Protein AF-M1PNH7-F1 (afdb_monomer_lite)

Radius of gyration: 17.38 Å; chains: 1; bounding box: 46×41×40 Å

Secondary structure (DSSP, 8-state):
-HHHHHHHHHHTT---------HHHHHHS-THHHHHHHHHHHHHHHHHHHT--TT-HHHHHHHHIIIIIT---SSPPPPGGG---TTSGGG--HHHHHHHS-HHHH-TT---

Structure (mmCIF, N/CA/C/O backbone):
data_AF-M1PNH7-F1
#
_entry.id   AF-M1PNH7-F1
#
loop_
_atom_site.group_PDB
_atom_site.id
_atom_site.type_symbol
_atom_site.label_atom_id
_atom_site.label_alt_id
_atom_site.label_comp_id
_atom_site.label_asym_id
_atom_site.label_entity_id
_atom_site.label_seq_id
_atom_site.pdbx_PDB_ins_code
_atom_site.Cartn_x
_atom_site.Cartn_y
_atom_site.Cartn_z
_atom_site.occupancy
_atom_site.B_iso_or_equiv
_atom_site.auth_seq_id
_atom_site.auth_comp_id
_atom_site.auth_asym_id
_atom_site.auth_atom_id
_atom_site.pdbx_PDB_model_num
ATOM 1 N N . ALA A 1 1 ? -11.086 11.3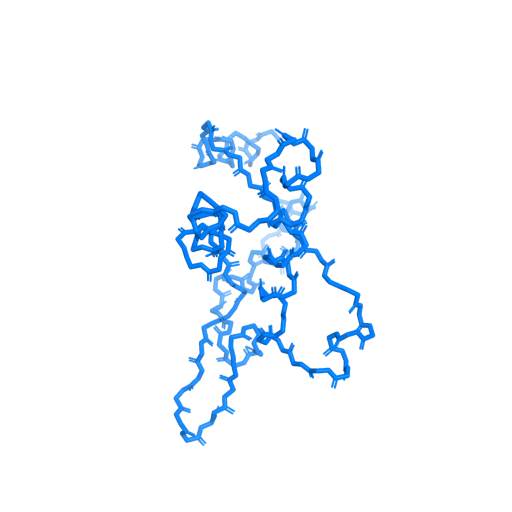82 20.149 1.00 68.31 1 ALA A N 1
ATOM 2 C CA . ALA A 1 1 ? -9.801 11.629 20.848 1.00 68.31 1 ALA A CA 1
ATOM 3 C C . ALA A 1 1 ? -9.022 10.340 21.147 1.00 68.31 1 ALA A C 1
ATOM 5 O O . ALA A 1 1 ? -7.866 10.270 20.753 1.00 68.31 1 ALA A O 1
ATOM 6 N N . LYS A 1 2 ? -9.632 9.312 21.769 1.00 85.38 2 LYS A N 1
ATOM 7 C CA . LYS A 1 2 ? -8.957 8.040 22.121 1.00 85.38 2 LYS A CA 1
ATOM 8 C C . LYS A 1 2 ? -8.339 7.301 20.917 1.00 85.38 2 LYS A C 1
ATOM 10 O O . LYS A 1 2 ? -7.139 7.054 20.931 1.00 85.38 2 LYS A O 1
ATOM 15 N N . MET A 1 3 ? -9.105 7.074 19.842 1.00 91.00 3 MET A N 1
ATOM 16 C CA . MET A 1 3 ? -8.595 6.428 18.614 1.00 91.00 3 MET A CA 1
ATOM 17 C C . MET A 1 3 ? -7.427 7.192 17.976 1.00 91.00 3 MET A C 1
ATOM 19 O O . MET A 1 3 ? -6.423 6.609 17.591 1.00 91.00 3 MET A O 1
ATOM 23 N N . ALA A 1 4 ? -7.514 8.523 17.923 1.00 95.12 4 ALA A N 1
ATOM 24 C CA . ALA A 1 4 ? -6.436 9.342 17.375 1.00 95.12 4 ALA A CA 1
ATOM 25 C C . ALA A 1 4 ? -5.138 9.220 18.192 1.00 95.12 4 ALA A C 1
ATOM 27 O O . ALA A 1 4 ? -4.060 9.248 17.611 1.00 95.12 4 ALA A O 1
ATOM 28 N N . ALA A 1 5 ? -5.219 9.085 19.520 1.00 96.56 5 ALA A N 1
ATOM 29 C CA . ALA A 1 5 ? -4.039 8.868 20.357 1.00 96.56 5 ALA A CA 1
ATOM 30 C C . ALA A 1 5 ? -3.395 7.499 20.084 1.00 96.56 5 ALA A C 1
ATOM 32 O O . ALA A 1 5 ? -2.177 7.425 19.947 1.00 96.56 5 ALA A O 1
ATOM 33 N N . GLN A 1 6 ? -4.207 6.448 19.927 1.00 95.88 6 GLN A N 1
ATOM 34 C CA . GLN A 1 6 ? -3.735 5.106 19.567 1.00 95.88 6 GLN A CA 1
ATOM 35 C C . GLN A 1 6 ? -3.044 5.102 18.198 1.00 95.88 6 GLN A C 1
ATOM 37 O O . GLN A 1 6 ? -1.915 4.632 18.084 1.00 95.88 6 GLN A O 1
ATOM 42 N N . LEU A 1 7 ? -3.673 5.703 17.181 1.00 96.19 7 LEU A N 1
ATOM 43 C CA . LEU A 1 7 ? -3.104 5.786 15.833 1.00 96.19 7 LEU A CA 1
ATOM 44 C C . LEU A 1 7 ? -1.801 6.594 15.809 1.00 96.19 7 LEU A C 1
ATOM 46 O O . LEU A 1 7 ? -0.828 6.163 15.201 1.00 96.19 7 LEU A O 1
ATOM 50 N N . LYS A 1 8 ? -1.738 7.736 16.506 1.00 97.62 8 LYS A N 1
ATOM 51 C CA . LYS A 1 8 ? -0.498 8.527 16.600 1.00 97.62 8 LYS A CA 1
ATOM 52 C C . LYS A 1 8 ? 0.618 7.766 17.310 1.00 97.62 8 LYS A C 1
ATOM 54 O O . LYS A 1 8 ? 1.764 7.871 16.894 1.00 97.62 8 LYS A O 1
ATOM 59 N N . ALA A 1 9 ? 0.298 7.008 18.360 1.00 97.81 9 ALA A N 1
ATOM 60 C CA . ALA A 1 9 ? 1.279 6.175 19.045 1.00 97.81 9 ALA A CA 1
ATOM 61 C C . ALA A 1 9 ? 1.811 5.060 18.127 1.00 97.81 9 ALA A C 1
ATOM 63 O O . ALA A 1 9 ? 3.017 4.841 18.090 1.00 97.81 9 ALA A O 1
ATOM 64 N N . ALA A 1 10 ? 0.933 4.415 17.349 1.00 96.88 10 ALA A N 1
ATOM 65 C CA . ALA A 1 10 ? 1.308 3.361 16.406 1.00 96.88 10 ALA A CA 1
ATOM 66 C C . ALA A 1 10 ? 2.132 3.880 15.213 1.00 96.88 10 ALA A C 1
ATOM 68 O O . ALA A 1 10 ? 3.126 3.265 14.839 1.00 96.88 10 ALA A O 1
ATOM 69 N N . VAL A 1 11 ? 1.755 5.024 14.630 1.00 97.12 11 VAL A N 1
ATOM 70 C CA . VAL A 1 11 ? 2.511 5.661 13.534 1.00 97.12 11 VAL A CA 1
ATOM 71 C C . VAL A 1 11 ? 3.834 6.248 14.045 1.00 97.12 11 VAL A C 1
ATOM 73 O O . VAL A 1 11 ? 4.844 6.257 13.336 1.00 97.12 11 VAL A O 1
ATOM 76 N N . GLY A 1 12 ? 3.859 6.732 15.285 1.00 97.31 12 GLY A N 1
ATOM 77 C CA . GLY A 1 12 ? 5.042 7.326 15.892 1.00 97.31 12 GLY A CA 1
ATOM 78 C C . GLY A 1 12 ? 5.534 8.546 15.110 1.0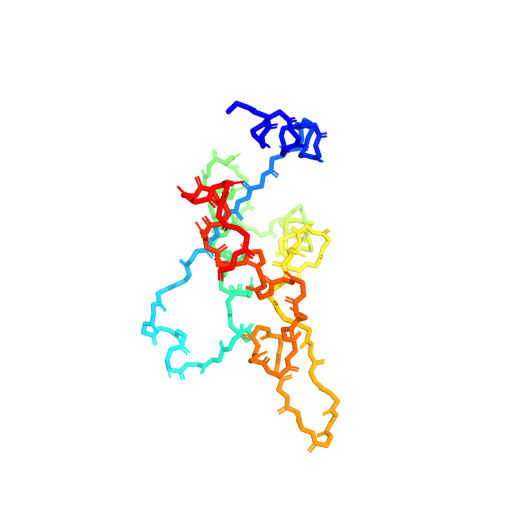0 97.31 12 GLY A C 1
ATOM 79 O O . GLY A 1 12 ? 4.758 9.427 14.747 1.00 97.31 12 GLY A O 1
ATOM 80 N N . LYS A 1 13 ? 6.846 8.602 14.857 1.00 97.69 13 LYS A N 1
ATOM 81 C CA . LYS A 1 13 ? 7.499 9.687 14.096 1.00 97.69 13 LYS A CA 1
ATOM 82 C C . LYS A 1 13 ? 7.631 9.386 12.598 1.00 97.69 13 LYS A C 1
ATOM 84 O O . LYS A 1 13 ? 8.317 10.121 11.894 1.00 97.69 13 LYS A O 1
ATOM 89 N N . SER A 1 14 ? 7.042 8.287 12.127 1.00 96.56 14 SER A N 1
ATOM 90 C CA . SER A 1 14 ? 7.120 7.902 10.717 1.00 96.56 14 SER A CA 1
ATOM 91 C C . SER A 1 14 ? 6.211 8.772 9.843 1.00 96.56 14 SER A C 1
ATOM 93 O O . SER A 1 14 ? 5.250 9.379 10.320 1.00 96.56 14 SER A O 1
ATOM 95 N N . MET A 1 15 ? 6.529 8.836 8.550 1.00 96.62 15 MET A N 1
ATOM 96 C CA . MET A 1 15 ? 5.725 9.504 7.530 1.00 96.62 15 MET A CA 1
ATOM 97 C C . MET A 1 15 ? 5.272 8.470 6.503 1.00 96.62 15 MET A C 1
ATOM 99 O O . MET A 1 15 ? 6.074 7.655 6.056 1.00 96.62 15 MET A O 1
ATOM 103 N N . TRP A 1 16 ? 4.002 8.543 6.106 1.00 97.62 16 TRP A N 1
ATOM 104 C CA . TRP A 1 16 ? 3.401 7.645 5.123 1.00 97.62 16 TRP A CA 1
ATOM 105 C C . TRP A 1 16 ? 2.681 8.435 4.036 1.00 97.62 16 TRP A C 1
ATOM 107 O O . TRP A 1 16 ? 2.083 9.478 4.303 1.00 97.62 16 TRP A O 1
ATOM 117 N N . GLN A 1 17 ? 2.716 7.913 2.812 1.00 97.69 17 GLN A N 1
ATOM 118 C CA . GLN A 1 17 ? 2.009 8.469 1.663 1.00 97.69 17 GLN A CA 1
ATOM 119 C C . GLN A 1 17 ? 0.863 7.533 1.267 1.00 97.69 17 GLN A C 1
ATOM 121 O O . GLN A 1 17 ? 1.090 6.365 0.960 1.00 97.69 17 GLN A O 1
ATOM 126 N N . ALA A 1 18 ? -0.366 8.051 1.245 1.00 97.00 18 ALA A N 1
ATOM 127 C CA . ALA A 1 18 ? -1.524 7.344 0.701 1.00 97.00 18 ALA A CA 1
ATOM 128 C C . ALA A 1 18 ? -1.719 7.752 -0.767 1.00 97.00 18 ALA A C 1
ATOM 130 O O . ALA A 1 18 ? -2.164 8.864 -1.054 1.00 97.00 18 ALA A O 1
ATOM 131 N N . ILE A 1 19 ? -1.351 6.870 -1.698 1.00 97.56 19 ILE A N 1
ATOM 132 C CA . ILE A 1 19 ? -1.307 7.177 -3.134 1.00 97.56 19 ILE A CA 1
ATOM 133 C C . ILE A 1 19 ? -2.434 6.449 -3.860 1.00 97.56 19 ILE A C 1
ATOM 135 O O . ILE A 1 19 ? -2.550 5.228 -3.784 1.00 97.56 19 ILE A O 1
ATOM 139 N N . HIS A 1 20 ? -3.227 7.210 -4.612 1.00 98.00 20 HIS A N 1
ATOM 140 C CA . HIS A 1 20 ? -4.311 6.699 -5.443 1.00 98.00 20 HIS A CA 1
ATOM 141 C C . HIS A 1 20 ? -3.972 6.930 -6.914 1.00 98.00 20 HIS A C 1
ATOM 143 O O . HIS A 1 20 ? -3.783 8.068 -7.345 1.00 98.00 20 HIS A O 1
ATOM 149 N N . ILE A 1 21 ? -3.883 5.845 -7.683 1.00 98.31 21 ILE A N 1
ATOM 150 C CA . ILE A 1 21 ? -3.702 5.920 -9.136 1.00 98.31 21 ILE A CA 1
ATOM 151 C C . ILE A 1 21 ? -5.043 6.230 -9.821 1.00 98.31 21 ILE A C 1
ATOM 153 O O . ILE A 1 21 ? -6.097 5.992 -9.225 1.00 98.31 21 ILE A O 1
ATOM 157 N N . PRO A 1 22 ? -5.051 6.728 -11.070 1.00 98.62 22 PRO A N 1
ATOM 158 C CA . PRO A 1 22 ? -6.300 6.996 -11.772 1.00 98.62 22 PRO A CA 1
ATOM 159 C C . PRO A 1 22 ? -7.164 5.736 -11.910 1.00 98.62 22 PRO A C 1
ATOM 161 O O . PRO A 1 22 ? -6.686 4.689 -12.352 1.00 98.62 22 PRO A O 1
ATOM 164 N N . THR A 1 23 ? -8.462 5.848 -11.618 1.00 98.44 23 THR A N 1
ATOM 165 C CA . THR A 1 23 ? -9.407 4.724 -11.731 1.00 98.44 23 THR A CA 1
ATOM 166 C C . THR A 1 23 ? -9.413 4.118 -13.134 1.00 98.44 23 THR A C 1
ATOM 168 O O . THR A 1 23 ? -9.486 2.902 -13.272 1.00 98.44 23 THR A O 1
ATOM 171 N N . THR A 1 24 ? -9.274 4.933 -14.185 1.00 98.50 24 THR A N 1
ATOM 172 C CA . THR A 1 24 ? -9.176 4.442 -15.568 1.00 98.50 24 THR A CA 1
ATOM 173 C C . THR A 1 24 ? -7.973 3.520 -15.767 1.00 98.50 24 THR A C 1
ATOM 175 O O . THR A 1 24 ? -8.112 2.496 -16.422 1.00 98.50 24 THR A O 1
ATOM 178 N N . VAL A 1 25 ? -6.821 3.815 -15.154 1.00 98.38 25 VAL A N 1
ATOM 179 C CA . VAL A 1 25 ? -5.640 2.934 -15.207 1.00 98.38 25 VAL A CA 1
ATOM 180 C C . VAL A 1 25 ? -5.936 1.620 -14.494 1.00 98.38 25 VAL A C 1
ATOM 182 O O . VAL A 1 25 ? -5.704 0.559 -15.059 1.00 98.38 25 VAL A O 1
ATOM 185 N N . SER A 1 26 ? -6.512 1.678 -13.290 1.00 97.62 26 SER A N 1
ATOM 186 C CA . SER A 1 26 ? -6.866 0.466 -12.541 1.00 97.62 26 SER A CA 1
ATOM 187 C C . SER A 1 26 ? -7.886 -0.408 -13.275 1.00 97.62 26 SER A C 1
ATOM 189 O O . SER A 1 26 ? -7.823 -1.624 -13.155 1.00 97.62 26 SER A O 1
ATOM 191 N N . ARG A 1 27 ? -8.821 0.193 -14.023 1.00 98.25 27 ARG A N 1
ATOM 192 C CA . ARG A 1 27 ? -9.822 -0.533 -14.822 1.00 98.25 27 ARG A CA 1
ATOM 193 C C . ARG A 1 27 ? -9.246 -1.137 -16.101 1.00 98.25 27 ARG A C 1
ATOM 195 O O . ARG A 1 27 ? -9.724 -2.180 -16.529 1.00 98.25 27 ARG A O 1
ATOM 202 N N . THR A 1 28 ? -8.288 -0.460 -16.730 1.00 98.62 28 THR A N 1
ATOM 203 C CA . THR A 1 28 ? -7.628 -0.934 -17.957 1.00 98.62 28 THR A CA 1
ATOM 204 C C . THR A 1 28 ? -6.571 -1.998 -17.659 1.00 98.62 28 THR A C 1
ATOM 206 O O . THR A 1 28 ? -6.327 -2.868 -18.491 1.00 98.62 28 THR A O 1
ATOM 209 N N . CYS A 1 29 ? -5.935 -1.920 -16.490 1.00 98.25 29 CYS A N 1
ATOM 210 C CA . CYS A 1 29 ? -4.878 -2.823 -16.053 1.00 98.25 29 CYS A CA 1
ATOM 211 C C . CYS A 1 29 ? -5.368 -3.720 -14.901 1.00 98.25 29 CYS A C 1
ATOM 213 O O . CYS A 1 29 ? -6.425 -4.338 -14.998 1.00 98.25 29 CYS A O 1
ATOM 215 N N . ASP A 1 30 ? -4.578 -3.826 -13.831 1.00 97.88 30 ASP A N 1
ATOM 216 C CA . ASP A 1 30 ? -4.818 -4.690 -12.677 1.00 97.88 30 ASP A CA 1
ATOM 217 C C . ASP A 1 30 ? -4.368 -4.021 -11.361 1.00 97.88 30 ASP A C 1
ATOM 219 O O . ASP A 1 30 ? -3.798 -2.923 -11.357 1.00 97.88 30 ASP A O 1
ATOM 223 N N . GLY A 1 31 ? -4.579 -4.694 -10.226 1.00 97.38 31 GLY A N 1
ATOM 224 C CA . GLY A 1 31 ? -4.127 -4.222 -8.913 1.00 97.38 31 GLY A CA 1
ATOM 225 C C . GLY A 1 31 ? -2.600 -4.136 -8.775 1.00 97.38 31 GLY A C 1
ATOM 226 O O . GLY A 1 31 ? -2.075 -3.255 -8.076 1.00 97.38 31 GLY A O 1
ATOM 227 N N . GLY A 1 32 ? -1.868 -4.998 -9.487 1.00 96.38 32 GLY A N 1
ATOM 228 C CA . GLY A 1 32 ? -0.406 -5.013 -9.509 1.00 96.38 32 GLY A CA 1
ATOM 229 C C . GLY A 1 32 ? 0.206 -3.747 -10.114 1.00 96.38 32 GLY A C 1
ATOM 230 O O . GLY A 1 32 ? 1.367 -3.420 -9.843 1.00 96.38 32 GLY A O 1
ATOM 231 N N . THR A 1 33 ? -0.569 -3.011 -10.903 1.00 98.25 33 THR A N 1
ATOM 232 C CA . THR A 1 33 ? -0.165 -1.744 -11.512 1.00 98.25 33 THR A CA 1
ATOM 233 C C . THR A 1 33 ? -0.028 -0.623 -10.477 1.00 98.25 33 THR A C 1
ATOM 235 O O . THR A 1 33 ? 0.853 0.225 -10.613 1.00 98.25 33 THR A O 1
ATOM 238 N N . THR A 1 34 ? -0.811 -0.641 -9.393 1.00 98.12 34 THR A N 1
ATOM 239 C CA . THR A 1 34 ? -0.896 0.462 -8.418 1.00 98.12 34 THR A CA 1
ATOM 240 C C . THR A 1 34 ? 0.438 0.824 -7.763 1.00 98.12 34 THR A C 1
ATOM 242 O O . THR A 1 34 ? 0.840 1.987 -7.799 1.00 98.12 34 THR A O 1
ATOM 245 N N . SER A 1 35 ? 1.159 -0.143 -7.186 1.00 96.81 35 SER A N 1
ATOM 246 C CA . SER A 1 35 ? 2.442 0.136 -6.514 1.00 96.81 35 SER A CA 1
ATOM 247 C C . SER A 1 35 ? 3.539 0.518 -7.504 1.00 96.81 35 SER A C 1
ATOM 249 O O . SER A 1 35 ? 4.361 1.388 -7.224 1.00 96.81 35 SER A O 1
ATOM 251 N N . ARG A 1 36 ? 3.528 -0.090 -8.696 1.00 97.75 36 ARG A N 1
ATOM 252 C CA . ARG A 1 36 ? 4.491 0.218 -9.758 1.00 97.75 36 ARG A CA 1
ATOM 253 C C . ARG A 1 36 ? 4.304 1.641 -10.263 1.00 97.75 36 ARG A C 1
ATOM 255 O O . ARG A 1 36 ? 5.273 2.391 -10.272 1.00 97.75 36 ARG A O 1
ATOM 262 N N . TRP A 1 37 ? 3.076 2.014 -10.616 1.00 98.38 37 TRP A N 1
ATOM 263 C CA . TRP A 1 37 ? 2.731 3.361 -11.065 1.00 98.38 37 TRP A CA 1
ATOM 264 C C . TRP A 1 37 ? 3.078 4.404 -10.002 1.00 98.38 37 TRP A C 1
ATOM 266 O O . TRP A 1 37 ? 3.737 5.394 -10.304 1.00 98.38 37 TRP A O 1
ATOM 276 N N . SER A 1 38 ? 2.691 4.148 -8.748 1.00 98.00 38 SER A N 1
ATOM 277 C CA . SER A 1 38 ? 3.034 4.993 -7.602 1.00 98.00 38 SER A CA 1
ATOM 278 C C . SER A 1 38 ? 4.541 5.259 -7.524 1.00 98.00 38 SER A C 1
ATOM 280 O O . SER A 1 38 ? 4.973 6.409 -7.577 1.00 98.00 38 SER A O 1
ATOM 282 N N . ALA A 1 39 ? 5.356 4.201 -7.505 1.00 97.56 39 ALA A N 1
ATOM 283 C CA . ALA A 1 39 ? 6.802 4.323 -7.376 1.00 97.56 39 ALA A CA 1
ATOM 284 C C . ALA A 1 39 ? 7.464 5.094 -8.524 1.00 97.56 39 ALA A C 1
ATOM 286 O O . ALA A 1 39 ? 8.411 5.840 -8.280 1.00 97.56 39 ALA A O 1
ATOM 287 N N . MET A 1 40 ? 6.980 4.939 -9.763 1.00 98.12 40 MET A N 1
ATOM 288 C CA . MET A 1 40 ? 7.532 5.692 -10.897 1.00 98.12 40 MET A CA 1
ATOM 289 C C . MET A 1 40 ? 7.326 7.194 -10.696 1.00 98.12 40 MET A C 1
ATOM 291 O O . MET A 1 40 ? 8.265 7.976 -10.843 1.00 98.12 40 MET A O 1
ATOM 295 N N . GLN A 1 41 ? 6.124 7.596 -10.278 1.00 98.00 41 GLN A N 1
ATOM 296 C CA . GLN A 1 41 ? 5.824 9.009 -10.066 1.00 98.00 41 GLN A CA 1
ATOM 297 C C . GLN A 1 41 ? 6.494 9.570 -8.808 1.00 98.00 41 GLN A C 1
ATOM 299 O O . GLN A 1 41 ? 6.926 10.722 -8.834 1.00 98.00 41 GLN A O 1
ATOM 304 N N . ILE A 1 42 ? 6.652 8.773 -7.743 1.00 97.19 42 ILE A N 1
ATOM 305 C CA . ILE A 1 42 ? 7.468 9.150 -6.577 1.00 97.19 42 ILE A CA 1
ATOM 306 C C . ILE A 1 42 ? 8.905 9.448 -7.018 1.00 97.19 42 ILE A C 1
ATOM 308 O O . ILE A 1 42 ? 9.406 10.530 -6.727 1.00 97.19 42 ILE A O 1
ATOM 312 N N . GLY A 1 43 ? 9.550 8.536 -7.755 1.00 96.50 43 GLY A N 1
ATOM 313 C CA . GLY A 1 43 ? 10.937 8.707 -8.201 1.00 96.50 43 GLY A CA 1
ATOM 314 C C . GLY A 1 43 ? 11.136 9.985 -9.018 1.00 96.50 43 GLY A C 1
ATOM 315 O O . GLY A 1 43 ? 12.015 10.788 -8.710 1.00 96.50 43 GLY A O 1
ATOM 316 N N . MET A 1 44 ? 10.261 10.231 -9.997 1.00 98.12 44 MET A N 1
ATOM 317 C CA . MET A 1 44 ? 10.323 11.453 -10.806 1.00 98.12 44 MET A CA 1
ATOM 318 C C . MET A 1 44 ? 10.070 12.720 -9.984 1.00 98.12 4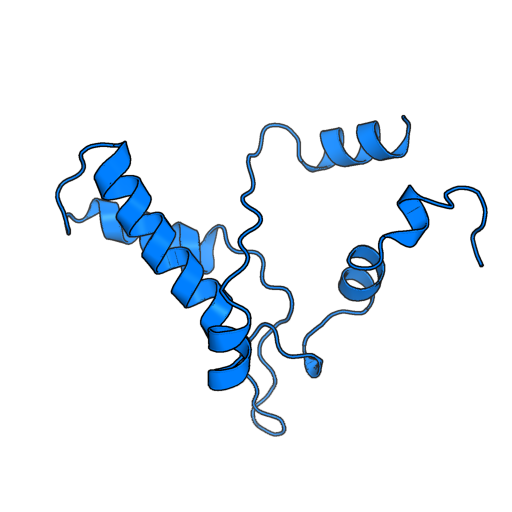4 MET A C 1
ATOM 320 O O . MET A 1 44 ? 10.717 13.743 -10.208 1.00 98.12 44 MET A O 1
ATOM 324 N N . SER A 1 45 ? 9.165 12.649 -9.005 1.00 97.56 45 SER A N 1
ATOM 325 C CA . SER A 1 45 ? 8.882 13.774 -8.110 1.00 97.56 45 SER A CA 1
ATOM 326 C C . SER A 1 45 ? 10.077 14.088 -7.213 1.00 97.56 45 SER A C 1
ATOM 328 O O . SER A 1 45 ? 10.389 15.258 -7.022 1.00 97.56 45 SER A O 1
ATOM 330 N N . PHE A 1 46 ?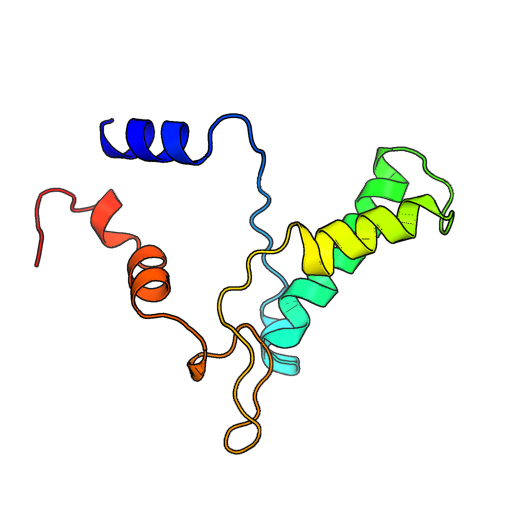 10.785 13.071 -6.709 1.00 96.81 46 PHE A N 1
ATOM 331 C CA . PHE A 1 46 ? 12.017 13.258 -5.938 1.00 96.81 46 PHE A CA 1
ATOM 332 C C . PHE A 1 46 ? 13.127 13.891 -6.778 1.00 96.81 46 PHE A C 1
ATOM 334 O O . PHE A 1 46 ? 13.740 14.858 -6.329 1.00 96.81 46 PHE A O 1
ATOM 341 N N . ILE A 1 47 ? 13.333 13.412 -8.010 1.00 97.62 47 ILE A N 1
ATOM 342 C CA . ILE A 1 47 ? 14.316 13.994 -8.935 1.00 97.62 47 ILE A CA 1
ATOM 343 C C . ILE A 1 47 ? 14.040 15.488 -9.141 1.00 97.62 47 ILE A C 1
ATOM 345 O O . ILE A 1 47 ? 14.941 16.311 -8.977 1.00 97.62 47 ILE A O 1
ATOM 349 N N . GLY A 1 48 ? 12.786 15.847 -9.433 1.00 97.56 48 GLY A N 1
ATOM 350 C CA . GLY A 1 48 ? 12.390 17.238 -9.651 1.00 97.56 48 GLY A CA 1
ATOM 351 C C . GLY A 1 48 ? 12.459 18.105 -8.390 1.00 97.56 48 GLY A C 1
ATOM 352 O O . GLY A 1 48 ? 12.993 19.212 -8.432 1.00 97.56 48 GLY A O 1
ATOM 353 N N . ALA A 1 49 ? 11.946 17.613 -7.260 1.00 97.94 49 ALA A N 1
ATOM 354 C CA . ALA A 1 49 ? 11.845 18.382 -6.019 1.00 97.94 49 ALA A CA 1
ATOM 355 C C . ALA A 1 49 ? 13.202 18.602 -5.336 1.00 97.94 49 ALA A C 1
ATOM 357 O O . ALA A 1 49 ? 13.437 19.669 -4.770 1.00 97.94 49 ALA A O 1
ATOM 358 N N . TYR A 1 50 ? 14.099 17.616 -5.408 1.00 97.56 50 TYR A N 1
ATOM 359 C CA . TYR A 1 50 ? 15.399 17.647 -4.733 1.00 97.56 50 TYR A CA 1
ATOM 360 C C . TYR A 1 50 ? 16.576 17.910 -5.676 1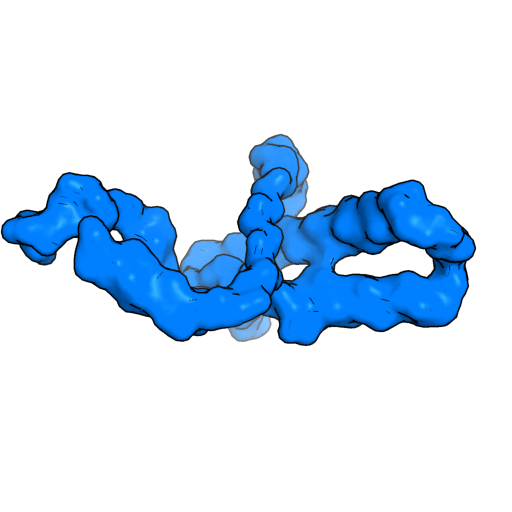.00 97.56 50 TYR A C 1
ATOM 362 O O . TYR A 1 50 ? 17.722 17.860 -5.239 1.00 97.56 50 TYR A O 1
ATOM 370 N N . LYS A 1 51 ? 16.307 18.243 -6.948 1.00 96.88 51 LYS A N 1
ATOM 371 C CA . LYS A 1 51 ? 17.327 18.557 -7.966 1.00 96.88 51 LYS A CA 1
ATOM 372 C C . LYS A 1 51 ? 18.384 17.454 -8.112 1.00 96.88 51 LYS A C 1
ATOM 374 O O . LYS A 1 51 ? 19.567 17.744 -8.283 1.00 96.88 51 LYS A O 1
ATOM 379 N N . MET A 1 52 ? 17.958 16.198 -8.022 1.00 96.75 52 MET A N 1
ATOM 380 C CA . MET A 1 52 ? 18.845 15.052 -8.233 1.00 96.75 52 MET A CA 1
ATOM 381 C C . MET A 1 52 ? 19.177 14.905 -9.721 1.00 96.75 52 MET A C 1
ATOM 383 O O . MET A 1 52 ? 18.425 15.367 -10.586 1.00 96.75 52 MET A O 1
ATOM 387 N N . CYS A 1 53 ? 20.274 14.221 -10.041 1.00 95.81 53 CYS A N 1
ATOM 388 C CA . CYS A 1 53 ? 20.545 13.842 -11.423 1.00 95.81 53 CYS A CA 1
ATOM 389 C C . CYS A 1 53 ? 19.520 12.793 -11.891 1.00 95.81 53 CYS A C 1
ATOM 391 O O . CYS A 1 53 ? 19.228 11.819 -11.191 1.00 95.81 53 CYS A O 1
ATOM 393 N N . ALA A 1 54 ? 18.962 12.981 -13.089 1.00 95.06 54 ALA A N 1
ATOM 394 C CA . ALA A 1 54 ? 17.960 12.083 -13.649 1.00 95.06 54 ALA A CA 1
ATOM 395 C C . ALA A 1 54 ? 18.595 10.747 -14.077 1.00 95.06 54 ALA A C 1
ATOM 397 O O . ALA A 1 54 ? 19.022 10.588 -15.218 1.00 95.06 54 ALA A O 1
ATOM 398 N N . GLY A 1 55 ? 18.636 9.786 -13.150 1.00 93.19 55 GLY A N 1
ATOM 399 C CA . GLY A 1 55 ? 19.153 8.434 -13.389 1.00 93.19 55 GLY A CA 1
ATOM 400 C C . GLY A 1 55 ? 20.496 8.122 -12.725 1.00 93.19 55 GLY A C 1
ATOM 401 O O . GLY A 1 55 ? 21.175 7.193 -13.154 1.00 93.19 55 GLY A O 1
ATOM 402 N N . GLU A 1 56 ? 20.893 8.863 -11.687 1.00 96.00 56 GLU A N 1
ATOM 403 C CA . GLU A 1 56 ? 22.044 8.478 -10.859 1.00 96.00 56 GLU A CA 1
ATOM 404 C C . GLU A 1 56 ? 21.750 7.266 -9.957 1.00 96.00 56 GLU A C 1
ATOM 406 O O . GLU A 1 56 ? 20.595 6.913 -9.718 1.00 96.00 56 GLU A O 1
ATOM 411 N N . ALA A 1 57 ? 22.800 6.645 -9.408 1.00 96.44 57 ALA A N 1
ATOM 412 C CA . ALA A 1 57 ? 22.691 5.435 -8.588 1.00 96.44 57 ALA A CA 1
ATOM 413 C C . ALA A 1 57 ? 21.716 5.575 -7.401 1.00 96.44 57 ALA A C 1
ATOM 415 O O . ALA A 1 57 ? 20.962 4.647 -7.124 1.00 96.44 57 ALA A O 1
ATOM 416 N N . ALA A 1 58 ? 21.654 6.748 -6.762 1.00 94.25 58 ALA A N 1
ATOM 417 C CA . ALA A 1 58 ? 20.738 7.012 -5.648 1.00 94.25 58 ALA A CA 1
ATOM 418 C C . ALA A 1 58 ? 19.246 6.901 -6.035 1.00 94.25 58 ALA A C 1
ATOM 420 O O . ALA A 1 58 ? 18.394 6.639 -5.187 1.00 94.25 58 ALA A O 1
ATOM 421 N N . VAL A 1 59 ? 18.900 7.041 -7.322 1.00 94.75 59 VAL A N 1
ATOM 422 C CA . VAL A 1 59 ? 17.524 6.830 -7.806 1.00 94.75 59 VAL A CA 1
ATOM 423 C C . VAL A 1 59 ? 17.107 5.358 -7.668 1.00 94.75 59 VAL A C 1
ATOM 425 O O . VAL A 1 59 ? 15.925 5.070 -7.471 1.00 94.75 59 VAL A O 1
ATOM 428 N N . ALA A 1 60 ? 18.055 4.415 -7.709 1.00 95.88 60 ALA A N 1
ATOM 429 C CA . ALA A 1 60 ? 17.764 2.999 -7.492 1.00 95.88 60 ALA A CA 1
ATOM 430 C C . ALA A 1 60 ? 17.313 2.722 -6.049 1.00 95.88 60 ALA A C 1
ATOM 432 O O . ALA A 1 60 ? 16.373 1.949 -5.848 1.00 95.88 60 ALA A O 1
ATOM 433 N N . ASP A 1 61 ? 17.903 3.407 -5.064 1.00 96.50 61 ASP A N 1
ATOM 434 C CA . ASP A 1 61 ? 17.498 3.292 -3.659 1.00 96.50 61 ASP A CA 1
ATOM 435 C C . ASP A 1 61 ? 16.066 3.802 -3.455 1.00 96.50 61 ASP A C 1
ATOM 437 O O . ASP A 1 61 ? 15.257 3.142 -2.798 1.00 96.50 61 ASP A O 1
ATOM 441 N N . LEU A 1 62 ? 15.701 4.918 -4.102 1.00 94.12 62 LEU A N 1
ATOM 442 C CA . LEU A 1 62 ? 14.321 5.420 -4.111 1.00 94.12 62 LEU A CA 1
ATOM 443 C C . LEU A 1 62 ? 13.353 4.406 -4.738 1.00 94.12 62 LEU A C 1
ATOM 445 O O . LEU A 1 62 ? 12.263 4.174 -4.211 1.00 94.12 62 LEU A O 1
ATOM 449 N N . ALA A 1 63 ? 13.747 3.769 -5.843 1.00 96.06 63 ALA A N 1
ATOM 450 C CA . ALA A 1 63 ? 12.928 2.755 -6.497 1.00 96.06 63 ALA A CA 1
ATOM 451 C C . ALA A 1 63 ? 12.741 1.509 -5.616 1.00 96.06 63 ALA A C 1
ATOM 453 O O . ALA A 1 63 ? 11.633 0.971 -5.546 1.00 96.06 63 ALA A O 1
ATOM 454 N N . PHE A 1 64 ? 13.787 1.050 -4.926 1.00 97.44 64 PHE A N 1
ATOM 455 C CA . PHE A 1 64 ? 13.690 -0.078 -4.000 1.00 97.44 64 PHE A CA 1
ATOM 456 C C . PHE A 1 64 ? 12.808 0.259 -2.792 1.00 97.44 64 PHE A C 1
ATOM 458 O O . PHE A 1 64 ? 11.913 -0.521 -2.448 1.00 97.44 64 PHE A O 1
ATOM 465 N N . ALA A 1 65 ? 12.991 1.448 -2.209 1.00 97.06 65 ALA A N 1
ATOM 466 C CA . ALA A 1 65 ? 12.172 1.942 -1.109 1.00 97.06 65 ALA A CA 1
ATOM 467 C C . ALA A 1 65 ? 10.687 2.015 -1.496 1.00 97.06 65 ALA A C 1
ATOM 469 O O . ALA A 1 65 ? 9.842 1.456 -0.800 1.00 97.06 65 ALA A O 1
ATOM 470 N N . ALA A 1 66 ? 10.362 2.620 -2.641 1.00 96.81 66 ALA A N 1
ATOM 471 C CA . ALA A 1 66 ? 8.980 2.825 -3.069 1.00 96.81 66 ALA A CA 1
ATOM 472 C C . ALA A 1 66 ? 8.275 1.552 -3.580 1.00 96.81 66 ALA A C 1
ATOM 474 O O . ALA A 1 66 ? 7.046 1.501 -3.592 1.00 96.81 66 ALA A O 1
ATOM 475 N N . LYS A 1 67 ? 9.022 0.532 -4.033 1.00 96.44 67 LYS A N 1
ATOM 476 C CA . LYS A 1 67 ? 8.447 -0.697 -4.622 1.00 96.44 67 LYS A CA 1
ATOM 477 C C . LYS A 1 67 ? 8.466 -1.905 -3.691 1.00 96.44 67 LYS A C 1
ATOM 479 O O . LYS A 1 67 ? 7.712 -2.837 -3.954 1.00 96.44 67 LYS A O 1
ATOM 484 N N . HIS A 1 68 ? 9.319 -1.914 -2.665 1.00 95.00 68 HIS A N 1
ATOM 485 C CA . HIS A 1 68 ? 9.506 -3.082 -1.800 1.00 95.00 68 HIS A CA 1
ATOM 486 C C . HIS A 1 68 ? 9.640 -2.705 -0.323 1.00 95.00 68 HIS A C 1
ATOM 488 O O . HIS A 1 68 ? 8.799 -3.104 0.473 1.00 95.00 68 HIS A O 1
ATOM 494 N N . ALA A 1 69 ? 10.668 -1.939 0.059 1.00 95.50 69 ALA A N 1
ATOM 495 C CA . ALA A 1 69 ? 11.010 -1.782 1.478 1.00 95.50 69 ALA A CA 1
ATOM 496 C C . ALA A 1 69 ? 10.017 -0.916 2.274 1.00 95.50 69 ALA A C 1
ATOM 498 O O . ALA A 1 69 ? 9.825 -1.142 3.464 1.00 95.50 69 ALA A O 1
ATOM 499 N N . GLY A 1 70 ? 9.400 0.076 1.628 1.00 92.19 70 GLY A N 1
ATOM 500 C CA . GLY A 1 70 ? 8.483 1.033 2.251 1.00 92.19 70 GLY A CA 1
ATOM 501 C C . GLY A 1 70 ? 7.051 0.969 1.721 1.00 92.19 70 GLY A C 1
ATOM 502 O O . GLY A 1 70 ? 6.256 1.852 2.034 1.00 92.19 70 GLY A O 1
ATOM 503 N N . VAL A 1 71 ? 6.708 -0.031 0.901 1.00 96.75 71 VAL A N 1
ATOM 504 C CA . VAL A 1 71 ? 5.357 -0.156 0.340 1.00 96.75 71 VAL A CA 1
ATOM 505 C C . VAL A 1 71 ? 4.490 -1.063 1.208 1.00 96.75 71 VAL A C 1
ATOM 507 O O . VAL A 1 71 ? 4.880 -2.173 1.557 1.00 96.75 71 VAL A O 1
ATOM 510 N N . ILE A 1 72 ? 3.274 -0.610 1.504 1.00 97.00 72 ILE A N 1
ATOM 511 C CA . ILE A 1 72 ? 2.211 -1.457 2.048 1.00 97.00 72 ILE A CA 1
ATOM 512 C C . ILE A 1 72 ? 1.192 -1.666 0.933 1.00 97.00 72 ILE A C 1
ATOM 514 O O . ILE A 1 72 ? 0.565 -0.719 0.456 1.00 97.00 72 ILE A O 1
ATOM 518 N N . GLN A 1 73 ? 1.059 -2.911 0.485 1.00 96.44 73 GLN A N 1
ATOM 519 C CA . GLN A 1 73 ? 0.053 -3.297 -0.500 1.00 96.44 73 GLN A CA 1
ATOM 520 C C . GLN A 1 73 ? -1.272 -3.621 0.199 1.00 96.44 73 GLN A C 1
ATOM 522 O O . GLN A 1 73 ? -1.295 -4.044 1.352 1.00 96.44 73 GLN A O 1
ATOM 527 N N . MET A 1 74 ? -2.388 -3.432 -0.505 1.00 97.31 74 MET A N 1
ATOM 528 C CA . MET A 1 74 ? -3.719 -3.765 0.014 1.00 97.31 74 MET A CA 1
ATOM 529 C C . MET A 1 74 ? -3.927 -5.282 0.106 1.00 97.31 74 MET A C 1
ATOM 531 O O . MET A 1 74 ? -4.634 -5.758 0.995 1.00 97.31 74 MET A O 1
ATOM 535 N N . ALA A 1 75 ? -3.299 -6.038 -0.800 1.00 97.19 75 ALA A N 1
ATOM 536 C CA . ALA A 1 75 ? -3.371 -7.494 -0.858 1.00 97.19 75 ALA A CA 1
ATOM 537 C C . ALA A 1 75 ? -2.070 -8.121 -1.360 1.00 97.19 75 ALA A C 1
ATOM 539 O O . ALA A 1 75 ? -1.388 -7.543 -2.212 1.00 97.19 75 ALA A O 1
ATOM 540 N N . ASP A 1 76 ? -1.800 -9.334 -0.882 1.00 96.06 76 ASP A N 1
ATOM 541 C CA . ASP A 1 76 ? -0.666 -10.159 -1.299 1.00 96.06 76 ASP A CA 1
ATOM 542 C C . ASP A 1 76 ? -0.950 -10.890 -2.628 1.00 96.06 76 ASP A C 1
ATOM 544 O O . ASP A 1 76 ? -2.100 -11.070 -3.039 1.00 96.06 76 ASP A O 1
ATOM 548 N N . ILE A 1 77 ? 0.115 -11.330 -3.307 1.00 96.81 77 ILE A N 1
ATOM 549 C CA . ILE A 1 77 ? 0.028 -12.137 -4.534 1.00 96.81 77 ILE A CA 1
ATOM 550 C C . ILE A 1 77 ? -0.624 -13.502 -4.264 1.00 96.81 77 ILE A C 1
ATOM 552 O O . ILE A 1 77 ? -0.393 -14.127 -3.226 1.00 96.81 77 ILE A O 1
ATOM 556 N N . LEU A 1 78 ? -1.415 -14.001 -5.219 1.00 97.00 78 LEU A N 1
ATOM 557 C CA . LEU A 1 78 ? -2.080 -15.296 -5.083 1.00 97.00 78 LEU A CA 1
ATOM 558 C C . LEU A 1 78 ? -1.254 -16.474 -5.626 1.00 97.00 78 LEU A C 1
ATOM 560 O O . LEU A 1 78 ? -0.548 -16.326 -6.626 1.00 97.00 78 LEU A O 1
ATOM 564 N N . PRO A 1 79 ? -1.402 -17.681 -5.035 1.00 96.38 79 PRO A N 1
ATOM 565 C CA . PRO A 1 79 ? -0.779 -18.897 -5.551 1.00 96.38 79 PRO A CA 1
ATOM 566 C C . PRO A 1 79 ? -1.168 -19.196 -7.001 1.00 96.38 79 PRO A C 1
ATOM 568 O O . PRO A 1 79 ? -2.295 -18.922 -7.418 1.00 96.38 79 PRO A O 1
ATOM 571 N N . ALA A 1 80 ? -0.272 -19.865 -7.730 1.00 96.44 80 ALA A N 1
ATOM 572 C CA . ALA A 1 80 ? -0.372 -20.102 -9.173 1.00 96.44 80 ALA A CA 1
ATOM 573 C C . ALA A 1 80 ? -1.727 -20.660 -9.655 1.00 96.44 80 ALA A C 1
ATOM 575 O O . ALA A 1 80 ? -2.231 -20.233 -10.689 1.00 96.44 80 ALA A O 1
ATOM 576 N N . ARG A 1 81 ? -2.375 -21.550 -8.885 1.00 97.19 81 ARG A N 1
ATOM 577 C CA . ARG A 1 81 ? -3.695 -22.118 -9.236 1.00 97.19 81 ARG A CA 1
ATOM 578 C C . ARG A 1 81 ? -4.792 -21.055 -9.414 1.00 97.19 81 ARG A C 1
ATOM 580 O O . ARG A 1 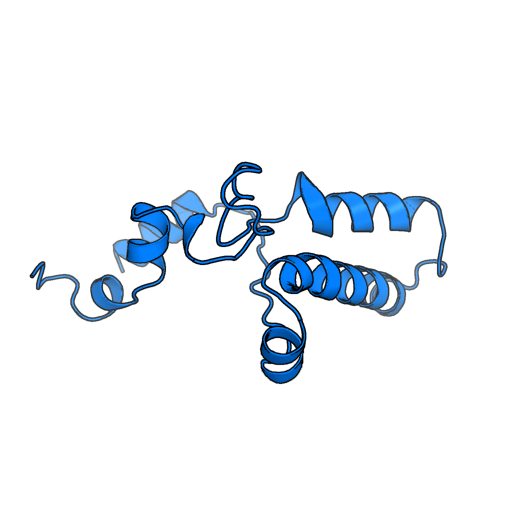81 ? -5.767 -21.289 -10.118 1.00 97.19 81 ARG A O 1
ATOM 587 N N . ARG A 1 82 ? -4.647 -19.902 -8.764 1.00 95.62 82 ARG A N 1
ATOM 588 C CA . ARG A 1 82 ? -5.557 -18.750 -8.828 1.00 95.62 82 ARG A CA 1
ATOM 589 C C . ARG A 1 82 ? -4.761 -17.458 -9.025 1.00 95.62 82 ARG A C 1
ATOM 591 O O . ARG A 1 82 ? -5.006 -16.469 -8.341 1.00 95.62 82 ARG A O 1
ATOM 598 N N . ALA A 1 83 ? -3.780 -17.510 -9.929 1.00 95.06 83 ALA A N 1
ATOM 599 C CA . ALA A 1 83 ? -2.791 -16.461 -10.132 1.00 95.06 83 ALA A CA 1
ATOM 600 C C . ALA A 1 83 ? -3.438 -15.087 -10.346 1.00 95.06 83 ALA A C 1
ATOM 602 O O . ALA A 1 83 ? -4.216 -14.853 -11.278 1.00 95.06 83 ALA A O 1
ATOM 603 N N . ARG A 1 84 ? -3.081 -14.176 -9.452 1.00 96.44 84 ARG A N 1
ATOM 604 C CA . ARG A 1 84 ? -3.435 -12.765 -9.461 1.00 96.44 84 ARG A CA 1
ATOM 605 C C . ARG A 1 84 ? -2.293 -12.012 -8.807 1.00 96.44 84 ARG A C 1
ATOM 607 O O . ARG A 1 84 ? -1.691 -12.526 -7.863 1.00 96.44 84 ARG A O 1
ATOM 614 N N . GLY A 1 85 ? -1.996 -10.831 -9.341 1.00 94.88 85 GLY A N 1
ATOM 615 C CA . GLY A 1 85 ? -1.022 -9.924 -8.755 1.00 94.88 85 GLY A CA 1
ATOM 616 C C . GLY A 1 85 ? -1.456 -9.428 -7.370 1.00 94.88 85 GLY A C 1
ATOM 617 O O . GLY A 1 85 ? -2.539 -9.766 -6.890 1.00 94.88 85 GLY A O 1
ATOM 618 N N . PRO A 1 86 ? -0.612 -8.624 -6.714 1.00 96.31 86 PRO A N 1
ATOM 619 C CA . PRO A 1 86 ? -0.996 -7.959 -5.477 1.00 96.31 86 PRO A CA 1
ATOM 620 C C . PRO A 1 86 ? -2.136 -6.954 -5.708 1.00 96.31 86 PRO A C 1
ATOM 622 O O . PRO A 1 86 ? -2.410 -6.564 -6.841 1.00 96.31 86 PRO A O 1
ATOM 625 N N . ASN A 1 87 ? -2.762 -6.497 -4.621 1.00 97.62 87 ASN A N 1
ATOM 626 C CA . ASN A 1 87 ? -3.942 -5.610 -4.611 1.00 97.62 87 ASN A CA 1
ATOM 627 C C . ASN A 1 87 ? -5.215 -6.188 -5.264 1.00 97.62 87 ASN A C 1
ATOM 629 O O . ASN A 1 87 ? -6.138 -5.437 -5.569 1.00 97.62 87 ASN A O 1
ATOM 633 N N . GLU A 1 88 ? -5.293 -7.504 -5.445 1.00 98.06 88 GLU A N 1
ATOM 634 C CA . GLU A 1 88 ? -6.491 -8.181 -5.946 1.00 98.06 88 GLU A CA 1
ATOM 635 C C . GLU A 1 88 ? -7.352 -8.728 -4.790 1.00 98.06 88 GLU A C 1
ATOM 637 O O . GLU A 1 88 ? -6.798 -9.132 -3.760 1.00 98.06 88 GLU A O 1
ATOM 642 N N . PRO A 1 89 ? -8.694 -8.812 -4.931 1.00 97.25 89 PRO A N 1
ATOM 643 C CA . PRO A 1 89 ? -9.598 -9.098 -3.811 1.00 97.25 89 PRO A CA 1
ATOM 644 C C . PRO A 1 89 ? -9.267 -10.369 -3.023 1.00 97.25 89 PRO A C 1
ATOM 646 O O . PRO A 1 89 ? -9.384 -10.398 -1.803 1.00 97.25 89 PRO A O 1
ATOM 649 N N . GLY A 1 90 ? -8.815 -11.424 -3.706 1.00 96.94 90 GLY A N 1
ATOM 650 C CA . GLY A 1 90 ? -8.523 -12.706 -3.063 1.00 96.94 90 GLY A CA 1
ATOM 651 C C . GLY A 1 90 ? -7.319 -12.692 -2.116 1.00 96.94 90 GLY A C 1
ATOM 652 O O . GLY A 1 90 ? -7.163 -13.645 -1.354 1.00 96.94 90 GLY A O 1
ATOM 653 N N . GLY A 1 91 ? -6.460 -11.669 -2.188 1.00 97.06 91 GLY A N 1
ATOM 654 C CA . GLY A 1 91 ? -5.295 -11.509 -1.314 1.00 97.06 91 GLY A CA 1
ATOM 655 C C . GLY A 1 91 ? -5.515 -10.518 -0.165 1.00 97.06 91 GLY A C 1
ATOM 656 O O . GLY A 1 91 ? -4.588 -10.288 0.612 1.00 97.06 91 GLY A O 1
ATOM 657 N N . ILE A 1 92 ? -6.703 -9.905 -0.059 1.00 97.75 92 ILE A N 1
ATOM 658 C CA . ILE A 1 92 ? -7.032 -8.978 1.031 1.00 97.75 92 ILE A CA 1
ATOM 659 C C . ILE A 1 92 ? -7.290 -9.793 2.302 1.00 97.75 92 ILE A C 1
ATOM 661 O O . ILE A 1 92 ? -8.138 -10.685 2.332 1.00 97.75 92 ILE A O 1
ATOM 665 N N . LYS A 1 93 ? -6.566 -9.476 3.378 1.00 97.31 93 LYS A N 1
ATOM 666 C CA . LYS A 1 93 ? -6.778 -10.082 4.701 1.00 97.31 93 LYS A CA 1
ATOM 667 C C . LYS A 1 93 ? -8.032 -9.490 5.344 1.00 97.31 93 LYS A C 1
ATOM 669 O O . LYS A 1 93 ? -8.263 -8.290 5.231 1.00 97.31 93 LYS A O 1
ATOM 674 N N . PHE A 1 94 ? -8.797 -10.292 6.088 1.00 97.69 94 PHE A N 1
ATOM 675 C CA . PHE A 1 94 ? -10.033 -9.816 6.728 1.00 97.69 94 PHE A CA 1
ATOM 676 C C . PHE A 1 94 ? -9.814 -8.632 7.678 1.00 97.69 94 PHE A C 1
ATOM 678 O O . PHE A 1 94 ? -10.623 -7.715 7.677 1.00 97.69 94 PHE A O 1
ATOM 685 N N . GLY A 1 95 ? -8.699 -8.606 8.417 1.00 97.25 95 GLY A N 1
ATOM 686 C CA . GLY A 1 95 ? -8.341 -7.456 9.257 1.00 97.25 95 GLY A CA 1
ATOM 687 C C . GLY A 1 95 ? -8.135 -6.175 8.444 1.00 97.25 95 GLY A C 1
ATOM 688 O O . GLY A 1 95 ? -8.736 -5.157 8.752 1.00 97.25 95 GLY A O 1
ATOM 689 N N . HIS A 1 96 ? -7.389 -6.245 7.333 1.00 97.38 96 HIS A N 1
ATOM 690 C CA . HIS A 1 96 ? -7.229 -5.090 6.442 1.00 97.38 96 HIS A CA 1
ATOM 691 C C . HIS A 1 96 ? -8.566 -4.650 5.845 1.00 97.38 96 HIS A C 1
ATOM 693 O O . HIS A 1 96 ? -8.817 -3.459 5.719 1.00 97.38 96 HIS A O 1
ATOM 699 N N . PHE A 1 97 ? -9.424 -5.600 5.464 1.00 97.19 97 PHE A N 1
ATOM 700 C CA . PHE A 1 97 ? -10.747 -5.273 4.943 1.00 97.19 97 PHE A CA 1
ATOM 701 C C . PHE A 1 97 ? -11.606 -4.555 5.992 1.00 97.19 97 PHE A C 1
ATOM 703 O O . PHE A 1 97 ? -12.260 -3.571 5.657 1.00 97.19 97 PHE A O 1
ATOM 710 N N . ALA A 1 98 ? -11.557 -4.992 7.253 1.00 97.25 98 ALA A N 1
ATOM 711 C CA . ALA A 1 98 ? -12.210 -4.299 8.359 1.00 97.25 98 ALA A CA 1
ATOM 712 C C . ALA A 1 98 ? -11.655 -2.873 8.539 1.00 97.25 98 ALA A C 1
ATOM 714 O O . ALA A 1 98 ? -12.438 -1.931 8.573 1.00 97.25 98 ALA A O 1
ATOM 715 N N . ASP A 1 99 ? -10.328 -2.691 8.523 1.00 96.62 99 ASP A N 1
ATOM 716 C CA . ASP A 1 99 ? -9.683 -1.373 8.662 1.00 96.62 99 ASP A CA 1
ATOM 717 C C . ASP A 1 99 ? -9.952 -0.420 7.475 1.00 96.62 99 ASP A C 1
ATOM 719 O O . ASP A 1 99 ? -9.941 0.807 7.626 1.00 96.62 99 ASP A O 1
ATOM 723 N N . MET A 1 100 ? -10.203 -0.954 6.271 1.00 96.38 100 MET A N 1
ATOM 724 C CA . MET A 1 100 ? -10.625 -0.150 5.114 1.00 96.38 100 MET A CA 1
ATOM 725 C C . MET A 1 100 ? -12.010 0.468 5.337 1.00 96.38 100 MET A C 1
ATOM 727 O O . MET A 1 100 ? -12.271 1.591 4.891 1.00 96.38 100 MET A O 1
ATOM 731 N N . VAL A 1 101 ? -12.902 -0.239 6.033 1.00 96.50 101 VAL A N 1
ATOM 732 C CA . VAL A 1 101 ? -14.227 0.270 6.383 1.00 96.50 101 VAL A CA 1
ATOM 733 C C . VAL A 1 101 ? -14.084 1.345 7.461 1.00 96.50 101 VAL A C 1
ATOM 735 O O . VAL A 1 101 ? -13.427 1.185 8.477 1.00 96.50 101 VAL A O 1
ATOM 738 N N . GLN A 1 102 ? -14.721 2.494 7.246 1.00 95.75 102 GLN A N 1
ATOM 739 C CA . GLN A 1 102 ? -14.567 3.674 8.108 1.00 95.75 102 GLN A CA 1
ATOM 740 C C . GLN A 1 102 ? -15.677 3.793 9.170 1.00 95.75 102 GLN A C 1
ATOM 742 O O . GLN A 1 102 ? -15.964 4.897 9.644 1.00 95.75 102 GLN A O 1
ATOM 747 N N . ALA A 1 103 ? -16.338 2.682 9.510 1.00 95.06 103 ALA A N 1
ATOM 748 C CA . ALA A 1 103 ? -17.466 2.658 10.440 1.00 95.06 103 ALA A CA 1
ATOM 749 C C . ALA A 1 103 ? -17.019 2.989 11.868 1.00 95.06 103 ALA A C 1
ATOM 751 O O . ALA A 1 103 ? -17.566 3.921 12.452 1.00 95.06 103 ALA A O 1
ATOM 752 N N . ASP A 1 104 ? -15.952 2.359 12.365 1.00 92.44 104 ASP A N 1
ATOM 753 C CA . ASP A 1 104 ? -15.431 2.539 13.729 1.00 92.44 104 ASP A CA 1
ATOM 754 C C . ASP A 1 104 ? -15.145 4.003 14.078 1.00 92.44 104 ASP A C 1
ATOM 756 O O . ASP A 1 104 ? -15.426 4.471 15.183 1.00 92.44 104 ASP A O 1
ATOM 760 N N . ARG A 1 105 ? -14.636 4.790 13.116 1.00 93.50 105 ARG A N 1
ATOM 761 C CA . ARG A 1 105 ? -14.374 6.218 13.357 1.00 93.50 105 ARG A CA 1
ATOM 762 C C . ARG A 1 105 ? -15.641 7.074 13.416 1.00 93.50 105 ARG A C 1
ATOM 764 O O . ARG A 1 105 ? -15.578 8.191 13.928 1.00 93.50 105 ARG A O 1
ATOM 771 N N . LYS A 1 106 ? -16.750 6.605 12.835 1.00 93.69 106 LYS A N 1
ATOM 772 C CA . LYS A 1 106 ? -18.033 7.319 12.743 1.00 93.69 106 LYS A CA 1
ATOM 773 C C . LYS A 1 106 ? -19.015 6.872 13.827 1.00 93.69 106 LYS A C 1
ATOM 775 O O . LYS A 1 106 ? -19.690 7.723 14.399 1.00 93.69 106 LYS A O 1
ATOM 780 N N . TYR A 1 107 ? -19.050 5.578 14.128 1.00 94.19 107 TYR A N 1
ATOM 781 C CA . TYR A 1 107 ? -19.954 4.935 15.080 1.00 94.19 107 TYR A CA 1
ATOM 782 C C . TYR A 1 107 ? -19.168 4.184 16.175 1.00 94.19 107 TYR A C 1
ATOM 784 O O . TYR A 1 107 ? -19.333 2.987 16.352 1.00 94.19 107 TYR A O 1
ATOM 792 N N . PRO A 1 108 ? -18.309 4.867 16.958 1.00 91.12 108 PRO A N 1
ATOM 793 C CA . PRO A 1 108 ? -17.369 4.206 17.876 1.00 91.12 108 PRO A CA 1
ATOM 794 C C . PRO A 1 108 ? -18.016 3.505 19.080 1.00 91.12 108 PRO A C 1
ATOM 796 O O . PRO A 1 108 ? -17.326 2.817 19.826 1.00 91.12 108 PRO A O 1
ATOM 799 N N . ASN A 1 109 ? -19.307 3.742 19.318 1.00 93.88 109 ASN A N 1
ATOM 800 C CA . ASN A 1 109 ? -20.055 3.177 20.441 1.00 93.88 109 ASN A CA 1
ATOM 801 C C . ASN A 1 109 ? -21.154 2.209 19.977 1.00 93.88 109 ASN A C 1
ATOM 803 O O . ASN A 1 109 ? -21.922 1.748 20.816 1.00 93.88 109 ASN A O 1
ATOM 807 N N . ASP A 1 110 ? -21.248 1.951 18.670 1.00 95.19 110 ASP A N 1
ATOM 808 C CA . ASP A 1 110 ? -22.196 1.005 18.089 1.00 95.19 110 ASP A CA 1
ATOM 809 C C . ASP A 1 110 ? -21.397 -0.126 17.424 1.00 95.19 110 ASP A C 1
ATOM 811 O O . ASP A 1 110 ? -20.871 0.061 16.328 1.00 95.19 110 ASP A O 1
ATOM 815 N N . PRO A 1 111 ? -21.165 -1.241 18.139 1.00 90.25 111 PRO A N 1
ATOM 816 C CA . PRO A 1 111 ? -20.273 -2.302 17.679 1.00 90.25 111 PRO A CA 1
ATOM 817 C C . PRO A 1 111 ? -20.915 -3.280 16.676 1.00 90.25 111 PRO A C 1
ATOM 819 O O . PRO A 1 111 ? -20.244 -4.237 16.288 1.00 90.25 111 PRO A O 1
ATOM 822 N N . VAL A 1 112 ? -22.192 -3.097 16.309 1.00 92.50 112 VAL A N 1
ATOM 823 C CA . VAL A 1 112 ? -22.958 -3.957 15.380 1.00 92.50 112 VAL A CA 1
ATOM 824 C C . VAL A 1 112 ? -23.233 -3.203 14.085 1.00 92.50 112 VAL A C 1
ATOM 826 O O . VAL A 1 112 ? -23.027 -3.811 13.010 1.00 92.50 112 VAL A O 1
#

pLDDT: mean 96.15, std 3.3, range [68.31, 98.62]

Sequence (112 aa):
AKMAAQLKAAVGKSMWQAIHIPTTVSRTCDGGTTSRWSAMQIGMSFIGAYKMCAGEAAVADLAFAAKHAGVIQMADILPARRARGPNEPGGIKFGHFADMVQADRKYPNDPV

Foldseek 3Di:
DVVVVVVCVVCPPHDDDDDDDDPVCCVVDHLQVRLVVQLVVQLVCCCVVVVNPDDDPVSVVSSCCSRPVPDDFQFCADPPVPGDHTNDPVRHDPVSVVVVDCCCVVPVPDPD